Protein AF-U4PEU2-F1 (afdb_monomer_lite)

Organism: Caenorhabditis elegans (NCBI:txid6239)

Radius of gyration: 12.79 Å; chains: 1; bounding box: 26×28×32 Å

Secondary structure (DSSP, 8-state):
---HHHHHHHHHHH--EEEEEE--HHHHH--SS-----HHHHHS---EEEEEEEEEEEETTEEEEEEE-----

Sequence (73 aa):
MSDESLALVFIDERGPGLFTMNTPPSFFNYKSGIYNPTEEECKSTNEKRALTIVGYGNDKGQNYWIVKGSFGT

pLDDT: mean 86.2, std 9.87, range [41.38, 93.88]

Folds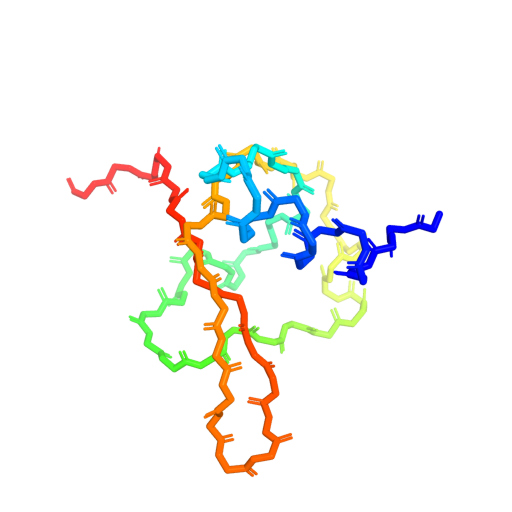eek 3Di:
DPDVVVVQVCCVPPNKDKDKAQQAPVNVVDDDDADDDDPCRRVVDPDMFIWIFGDWDDDPNDTGTDIGGPPDD

InterPro domains:
  IPR000668 Peptidase C1A, papain C-terminal [PF00112] (12-73)
  IPR038765 Papain-like cysteine peptidase superfamily [SSF54001] (2-73)

Structure (mmCIF, N/CA/C/O backbone):
data_AF-U4PEU2-F1
#
_entry.id   AF-U4PEU2-F1
#
loop_
_atom_site.group_PDB
_atom_site.id
_atom_site.type_symbol
_atom_site.label_atom_id
_atom_site.label_alt_id
_atom_site.label_comp_id
_atom_site.label_asym_id
_atom_site.label_entity_id
_atom_site.label_seq_id
_atom_site.pdbx_PDB_ins_code
_atom_site.Cartn_x
_atom_site.Cartn_y
_atom_site.Cartn_z
_atom_site.occupancy
_atom_site.B_iso_or_equiv
_atom_site.auth_seq_id
_atom_site.auth_comp_id
_atom_site.auth_asym_id
_atom_site.auth_atom_id
_atom_site.pdbx_PDB_model_num
ATOM 1 N N . MET A 1 1 ? 1.535 15.233 -4.392 1.00 45.12 1 MET A N 1
ATOM 2 C CA . MET A 1 1 ? 0.485 14.385 -4.985 1.00 45.12 1 MET A CA 1
ATOM 3 C C . MET A 1 1 ? 1.154 13.097 -5.407 1.00 45.12 1 MET A C 1
ATOM 5 O O . MET A 1 1 ? 2.058 13.148 -6.227 1.00 45.12 1 MET A O 1
ATOM 9 N N . SER A 1 2 ? 0.826 11.993 -4.747 1.00 62.31 2 SER A N 1
ATOM 10 C CA . SER A 1 2 ? 1.247 10.650 -5.145 1.00 62.31 2 SER A CA 1
ATOM 11 C C . SER A 1 2 ? 0.464 10.282 -6.403 1.00 62.31 2 SER A C 1
ATOM 13 O O . SER A 1 2 ? -0.758 10.200 -6.346 1.00 62.31 2 SER A O 1
ATOM 15 N N . ASP A 1 3 ? 1.147 10.148 -7.538 1.00 78.19 3 ASP A N 1
ATOM 16 C CA . ASP A 1 3 ? 0.511 9.791 -8.807 1.00 78.19 3 ASP A CA 1
ATOM 17 C C . ASP A 1 3 ? 0.489 8.267 -8.954 1.00 78.19 3 ASP A C 1
ATOM 19 O O . ASP A 1 3 ? 1.492 7.631 -9.286 1.00 78.19 3 ASP A O 1
ATOM 23 N N . GLU A 1 4 ? -0.660 7.672 -8.644 1.00 83.19 4 GLU A N 1
ATOM 24 C CA . GLU A 1 4 ? -0.862 6.225 -8.726 1.00 83.19 4 GLU A CA 1
ATOM 25 C C . GLU A 1 4 ? -0.753 5.697 -10.165 1.00 83.19 4 GLU A C 1
ATOM 27 O O . GLU A 1 4 ? -0.362 4.549 -10.366 1.00 83.19 4 GLU A O 1
ATOM 32 N N . SER A 1 5 ? -0.997 6.538 -11.174 1.00 82.69 5 SER A N 1
ATOM 33 C CA . SER A 1 5 ? -0.895 6.151 -12.588 1.00 82.69 5 SER A CA 1
ATOM 34 C C . SER A 1 5 ? 0.556 5.892 -12.986 1.00 82.69 5 SER A C 1
ATOM 36 O O . SER A 1 5 ? 0.855 4.919 -13.676 1.00 82.69 5 SER A O 1
ATOM 38 N N . LEU A 1 6 ? 1.477 6.733 -12.507 1.00 83.12 6 LEU A N 1
ATOM 39 C CA . LEU A 1 6 ? 2.910 6.530 -12.721 1.00 83.12 6 LEU A CA 1
ATOM 40 C C . LEU A 1 6 ? 3.424 5.306 -11.968 1.00 83.12 6 LEU A C 1
ATOM 42 O O . LEU A 1 6 ? 4.289 4.597 -12.478 1.00 83.12 6 LEU A O 1
ATOM 46 N N . ALA A 1 7 ? 2.881 5.034 -10.779 1.00 84.56 7 ALA A N 1
ATOM 47 C CA . ALA A 1 7 ? 3.212 3.821 -10.046 1.00 84.56 7 ALA A CA 1
ATOM 48 C C . ALA A 1 7 ? 2.786 2.568 -10.827 1.00 84.56 7 ALA A C 1
ATOM 50 O O . ALA A 1 7 ? 3.576 1.636 -10.920 1.00 84.56 7 ALA A O 1
ATOM 51 N N . LEU A 1 8 ? 1.599 2.555 -11.448 1.00 85.81 8 LEU A N 1
ATOM 52 C CA . LEU A 1 8 ? 1.151 1.429 -12.280 1.00 85.81 8 LEU A CA 1
ATOM 53 C C . LEU A 1 8 ? 2.124 1.151 -13.431 1.00 85.81 8 LEU A C 1
ATOM 55 O O . LEU A 1 8 ? 2.588 0.022 -13.576 1.00 85.81 8 LEU A O 1
ATOM 59 N N . VAL A 1 9 ? 2.476 2.190 -14.196 1.00 86.31 9 VAL A N 1
ATOM 60 C CA . VAL A 1 9 ? 3.430 2.083 -15.313 1.00 86.31 9 VAL A CA 1
ATOM 61 C C . VAL A 1 9 ? 4.792 1.597 -14.820 1.00 86.31 9 VAL A C 1
ATOM 63 O O . VAL A 1 9 ? 5.392 0.709 -15.415 1.00 86.31 9 VAL A O 1
ATOM 66 N N . PHE A 1 10 ? 5.268 2.131 -13.694 1.00 86.62 10 PHE A N 1
ATOM 67 C CA . PHE A 1 10 ? 6.544 1.721 -13.119 1.00 86.62 10 PHE A CA 1
ATOM 68 C C . PHE A 1 10 ? 6.553 0.239 -12.731 1.00 86.62 10 PHE A C 1
ATOM 70 O O . PHE A 1 10 ? 7.518 -0.458 -13.034 1.00 86.62 10 PHE A O 1
ATOM 77 N N . ILE A 1 11 ? 5.498 -0.247 -12.070 1.00 89.69 11 ILE A N 1
ATOM 78 C CA . ILE A 1 11 ? 5.426 -1.648 -11.642 1.00 89.69 11 ILE A CA 1
ATOM 79 C C . ILE A 1 11 ? 5.379 -2.594 -12.845 1.00 89.69 11 ILE A C 1
ATOM 81 O O . ILE A 1 11 ? 6.014 -3.647 -12.801 1.00 89.69 11 ILE A O 1
ATOM 85 N N . ASP A 1 12 ? 4.691 -2.206 -13.919 1.00 87.31 12 ASP A N 1
ATOM 86 C CA . ASP A 1 12 ? 4.599 -2.996 -15.150 1.00 87.31 12 ASP A CA 1
ATOM 87 C C . ASP A 1 12 ? 5.937 -3.047 -15.913 1.00 87.31 12 ASP A C 1
ATOM 89 O O . ASP A 1 12 ? 6.396 -4.115 -16.315 1.00 87.31 12 ASP A O 1
ATOM 93 N N . GLU A 1 13 ? 6.623 -1.907 -16.047 1.00 91.06 13 GLU A N 1
ATOM 94 C CA . GLU A 1 13 ? 7.858 -1.810 -16.836 1.00 91.06 13 GLU A CA 1
ATOM 95 C C . GLU A 1 13 ? 9.131 -2.205 -16.072 1.00 91.06 13 GLU A C 1
ATOM 97 O O . GLU A 1 13 ? 10.103 -2.677 -16.667 1.00 91.06 13 GLU A O 1
ATOM 102 N N . ARG A 1 14 ? 9.185 -1.939 -14.761 1.00 91.69 14 ARG A N 1
ATOM 103 C CA . ARG A 1 14 ? 10.406 -2.057 -13.939 1.00 91.69 14 ARG A CA 1
ATOM 104 C C . ARG A 1 14 ? 10.311 -3.125 -12.856 1.00 91.69 14 ARG A C 1
ATOM 106 O O . ARG A 1 14 ? 11.345 -3.496 -12.298 1.00 91.69 14 ARG A O 1
ATOM 113 N N . GLY A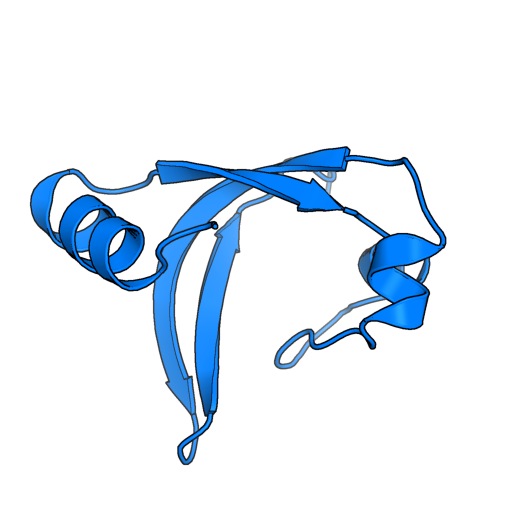 1 15 ? 9.114 -3.628 -12.568 1.00 88.81 15 GLY A N 1
ATOM 114 C CA . GLY A 1 15 ? 8.877 -4.569 -11.480 1.00 88.81 15 GLY A CA 1
ATOM 115 C C . GLY A 1 15 ? 8.690 -3.879 -10.120 1.00 88.81 15 GLY A C 1
ATOM 116 O O . GLY A 1 15 ? 8.284 -2.721 -10.065 1.00 88.81 15 GLY A O 1
ATOM 117 N N . PRO A 1 16 ? 8.946 -4.576 -8.996 1.00 90.62 16 PRO A N 1
ATOM 118 C CA . PRO A 1 16 ? 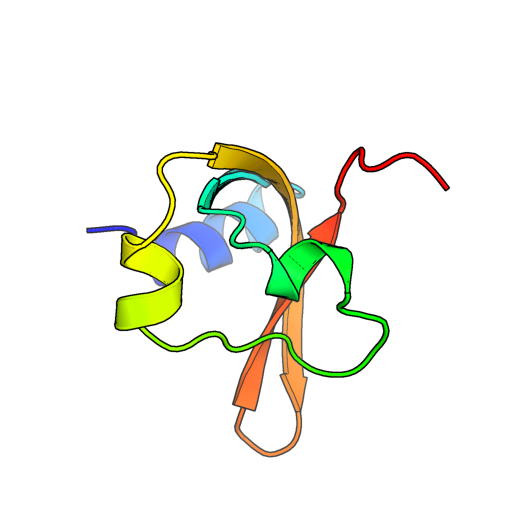8.552 -4.107 -7.667 1.00 90.62 16 PRO A CA 1
ATOM 119 C C . PRO A 1 16 ? 9.121 -2.735 -7.273 1.00 90.62 16 PRO A C 1
ATOM 121 O O . PRO A 1 16 ? 10.313 -2.472 -7.430 1.00 90.62 16 PRO A O 1
ATOM 124 N N . GLY A 1 17 ? 8.275 -1.881 -6.693 1.00 89.75 17 GLY A N 1
ATOM 125 C CA . GLY A 1 17 ? 8.606 -0.496 -6.344 1.00 89.75 17 GLY A CA 1
ATOM 126 C C . GLY A 1 17 ? 8.512 -0.222 -4.845 1.00 89.75 17 GLY A C 1
ATOM 127 O O . GLY A 1 17 ? 7.534 -0.596 -4.201 1.00 89.75 17 GLY A O 1
ATOM 128 N N . LEU A 1 18 ? 9.518 0.448 -4.277 1.00 88.44 18 LEU A N 1
ATOM 129 C CA . LEU A 1 18 ? 9.495 0.880 -2.877 1.00 88.44 18 LEU A CA 1
ATOM 130 C C . LEU A 1 18 ? 8.626 2.136 -2.720 1.00 88.44 18 LEU A C 1
ATOM 132 O O . LEU A 1 18 ? 8.792 3.109 -3.451 1.00 88.44 18 LEU A O 1
ATOM 136 N N . PHE A 1 19 ? 7.754 2.144 -1.719 1.00 88.44 19 PHE A N 1
ATOM 137 C CA . PHE A 1 19 ? 6.949 3.297 -1.334 1.00 88.44 19 PHE A CA 1
ATOM 138 C C . PHE A 1 19 ? 6.907 3.438 0.187 1.00 88.44 19 PHE A C 1
ATOM 140 O O . PHE A 1 19 ? 7.302 2.537 0.925 1.00 88.44 19 PHE A O 1
ATOM 147 N N . THR A 1 20 ? 6.429 4.581 0.671 1.00 89.00 20 THR A N 1
ATOM 148 C CA . THR A 1 20 ? 6.210 4.813 2.104 1.00 89.00 20 THR A CA 1
ATOM 149 C C . THR A 1 20 ? 4.763 5.204 2.335 1.00 89.00 20 THR A C 1
ATOM 151 O O . THR A 1 20 ? 4.208 5.972 1.550 1.00 89.00 20 THR A O 1
ATOM 154 N N . MET A 1 21 ? 4.156 4.694 3.404 1.00 88.00 21 MET A N 1
ATOM 155 C CA . MET A 1 21 ? 2.807 5.091 3.808 1.00 88.00 21 MET A CA 1
ATOM 156 C C . MET A 1 21 ? 2.694 5.228 5.320 1.00 88.00 21 MET A C 1
ATOM 158 O O . MET A 1 21 ? 3.479 4.633 6.063 1.00 88.00 21 MET A O 1
ATOM 162 N N . ASN A 1 22 ? 1.697 5.993 5.758 1.00 90.19 22 ASN A N 1
ATOM 163 C CA . ASN A 1 22 ? 1.331 6.080 7.164 1.00 90.19 22 ASN A CA 1
ATOM 164 C C . ASN A 1 22 ? 0.727 4.743 7.619 1.00 90.19 22 ASN A C 1
ATOM 166 O O . ASN A 1 22 ? -0.145 4.188 6.952 1.00 90.19 22 ASN A O 1
ATOM 170 N N . THR A 1 23 ? 1.184 4.232 8.758 1.00 88.62 23 THR A N 1
ATOM 171 C CA . THR A 1 23 ? 0.720 2.970 9.342 1.00 88.62 23 THR A CA 1
ATOM 172 C C . THR A 1 23 ? 0.004 3.246 10.660 1.00 88.62 23 THR A C 1
ATOM 174 O O . THR A 1 23 ? 0.656 3.282 11.710 1.00 88.62 23 THR A O 1
ATOM 177 N N . PRO A 1 24 ? -1.317 3.500 10.635 1.00 90.69 24 PRO A N 1
ATOM 178 C CA . PRO A 1 24 ? -2.089 3.686 11.857 1.00 90.69 24 PRO A CA 1
ATOM 179 C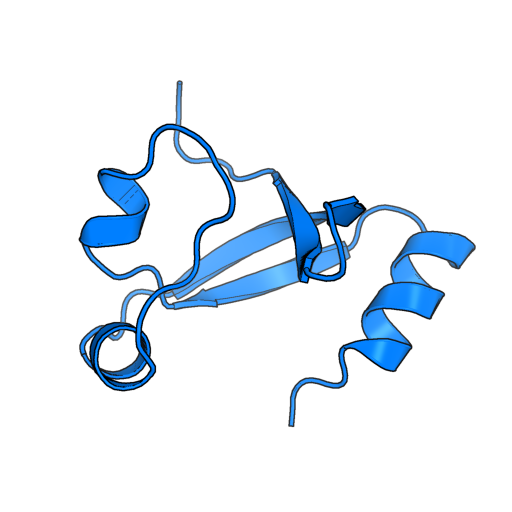 C . PRO A 1 24 ? -2.260 2.351 12.599 1.00 90.69 24 PRO A C 1
ATOM 181 O O . PRO A 1 24 ? -1.995 1.289 12.030 1.00 90.69 24 PRO A O 1
ATOM 184 N N . PRO A 1 25 ? -2.715 2.362 13.864 1.00 88.12 25 PRO A N 1
ATOM 185 C CA . PRO A 1 25 ? -2.853 1.145 14.664 1.00 88.12 25 PRO A CA 1
ATOM 186 C C . PRO A 1 25 ? -3.699 0.037 14.013 1.00 88.12 25 PRO A C 1
ATOM 188 O O . PRO A 1 25 ? -3.377 -1.140 14.182 1.00 88.12 25 PRO A O 1
ATOM 191 N N . SER A 1 26 ? -4.737 0.372 13.233 1.00 89.12 26 SER A N 1
ATOM 192 C CA . SER A 1 26 ? -5.540 -0.643 12.530 1.00 89.12 26 SER A CA 1
ATOM 193 C C . SER A 1 26 ? -4.742 -1.432 11.494 1.00 89.12 26 SER A C 1
ATOM 195 O O . SER A 1 26 ? -5.047 -2.603 11.271 1.00 89.12 26 SER A O 1
ATOM 197 N N . PHE A 1 27 ? -3.682 -0.848 10.927 1.00 89.38 27 PHE A N 1
ATOM 198 C CA . PHE A 1 27 ? -2.819 -1.523 9.964 1.00 89.38 27 PHE A CA 1
ATOM 199 C C . PHE A 1 27 ? -2.165 -2.772 10.569 1.00 89.38 27 PHE A C 1
ATOM 201 O O . PHE A 1 27 ? -2.059 -3.801 9.912 1.00 89.38 27 PHE A O 1
ATOM 208 N N . PHE A 1 28 ? -1.778 -2.721 11.846 1.00 86.00 28 PHE A N 1
ATOM 209 C CA . PHE A 1 28 ? -1.176 -3.865 12.541 1.00 86.00 28 PHE A CA 1
ATOM 210 C C . PHE A 1 28 ? -2.204 -4.939 12.927 1.00 86.00 28 PHE A C 1
ATOM 212 O O . PHE A 1 28 ? -1.864 -6.116 13.067 1.00 86.00 28 PHE A O 1
ATOM 219 N N . ASN A 1 29 ? -3.470 -4.546 13.075 1.00 87.25 29 ASN A N 1
ATOM 220 C CA . ASN A 1 29 ? -4.573 -5.458 13.377 1.00 87.25 29 ASN A CA 1
ATOM 221 C C . ASN A 1 29 ? -5.189 -6.082 12.120 1.00 87.25 29 ASN A C 1
ATOM 223 O O . ASN A 1 29 ? -5.934 -7.056 12.225 1.00 87.25 29 ASN A O 1
ATOM 227 N N . TYR A 1 30 ? -4.875 -5.548 10.942 1.00 87.88 30 TYR A N 1
ATOM 228 C CA . TYR A 1 30 ? -5.357 -6.045 9.666 1.00 87.88 30 TYR A CA 1
ATOM 229 C C . TYR A 1 30 ? -4.884 -7.484 9.399 1.00 87.88 30 TYR A C 1
ATOM 231 O O . TYR A 1 30 ? -3.713 -7.817 9.587 1.00 87.88 30 TYR A O 1
ATOM 239 N N . LYS A 1 31 ? -5.804 -8.352 8.958 1.00 86.31 31 LYS A N 1
ATOM 240 C CA . LYS A 1 31 ? -5.530 -9.779 8.691 1.00 86.31 31 LYS A CA 1
ATOM 241 C C . LYS A 1 31 ? -5.861 -10.218 7.267 1.00 86.31 31 LYS A C 1
ATOM 243 O O . LYS A 1 31 ? -5.186 -11.097 6.741 1.00 86.31 31 LYS A O 1
ATOM 248 N N . SER A 1 32 ? -6.894 -9.645 6.652 1.00 88.88 32 SER A N 1
ATOM 249 C CA . SER A 1 32 ? -7.418 -10.100 5.358 1.00 88.88 32 SER A CA 1
ATOM 250 C C . SER A 1 32 ? -8.331 -9.057 4.713 1.00 88.88 32 SER A C 1
ATOM 252 O O . SER A 1 32 ? -8.969 -8.287 5.430 1.00 88.88 32 SER A O 1
ATOM 254 N N . GLY A 1 33 ? -8.476 -9.109 3.385 1.00 90.81 33 GLY A N 1
ATOM 255 C CA . GLY A 1 33 ? -9.395 -8.263 2.614 1.00 90.81 33 GLY A CA 1
ATOM 256 C C . GLY A 1 33 ? -8.678 -7.226 1.750 1.00 90.81 33 GLY A C 1
ATOM 257 O O . GLY A 1 33 ? -7.611 -7.502 1.202 1.00 90.81 33 GLY A O 1
ATOM 258 N N . ILE A 1 34 ? -9.274 -6.039 1.631 1.00 92.69 34 ILE A N 1
ATOM 259 C CA . ILE A 1 34 ? -8.632 -4.843 1.081 1.00 92.69 34 ILE A CA 1
ATOM 260 C C . ILE A 1 34 ? -8.600 -3.813 2.207 1.00 92.69 34 ILE A C 1
ATOM 262 O O . ILE A 1 34 ? -9.644 -3.399 2.711 1.00 92.69 34 ILE A O 1
ATOM 266 N N . TYR A 1 35 ? -7.399 -3.434 2.631 1.00 91.69 35 TYR A N 1
ATOM 267 C CA . TYR A 1 35 ? -7.212 -2.446 3.686 1.00 91.69 35 TYR A CA 1
ATOM 268 C C . TYR A 1 35 ? -7.550 -1.040 3.168 1.00 91.69 35 TYR A C 1
ATOM 270 O O . TYR A 1 35 ? -6.969 -0.593 2.182 1.00 91.69 35 TYR A O 1
ATOM 278 N N . ASN A 1 36 ? -8.483 -0.350 3.830 1.00 91.19 36 ASN A N 1
ATOM 279 C CA . ASN A 1 36 ? -8.957 0.980 3.438 1.00 91.19 36 ASN A CA 1
ATOM 280 C C . ASN A 1 36 ? -9.263 1.837 4.687 1.00 91.19 36 ASN A C 1
ATOM 282 O O . ASN A 1 36 ? -10.413 1.867 5.133 1.00 91.19 36 ASN A O 1
ATOM 286 N N . PRO A 1 37 ? -8.249 2.467 5.306 1.00 89.94 37 PRO A N 1
ATOM 287 C CA . PRO A 1 37 ? -8.437 3.310 6.481 1.00 89.94 37 PRO A CA 1
ATOM 288 C C . PRO A 1 37 ? -9.073 4.646 6.088 1.00 89.94 37 PRO A C 1
ATOM 290 O O . PRO A 1 37 ? -8.933 5.109 4.954 1.00 89.94 37 PRO A O 1
ATOM 293 N N . THR A 1 38 ? -9.737 5.306 7.035 1.00 90.38 38 THR A N 1
ATOM 294 C CA . THR A 1 38 ? -10.256 6.659 6.797 1.00 90.38 38 THR A CA 1
ATOM 295 C C . THR A 1 38 ? -9.111 7.670 6.687 1.00 90.38 38 THR A C 1
ATOM 297 O O . THR A 1 38 ? -8.007 7.459 7.197 1.00 90.38 38 THR A O 1
ATOM 300 N N . GLU A 1 39 ? -9.363 8.806 6.033 1.00 88.19 39 GLU A N 1
ATOM 301 C CA . GLU A 1 39 ? -8.359 9.869 5.905 1.00 88.19 39 GLU A CA 1
ATOM 302 C C . GLU A 1 39 ? -7.930 10.418 7.276 1.00 88.19 39 GLU A C 1
ATOM 304 O O . GLU A 1 39 ? -6.751 10.701 7.494 1.00 88.19 39 GLU A O 1
ATOM 309 N N . GLU A 1 40 ? -8.871 10.520 8.216 1.00 89.75 40 GLU A N 1
ATOM 310 C CA . GLU A 1 40 ? -8.598 10.923 9.598 1.00 89.75 40 GLU A CA 1
ATOM 311 C C . GLU A 1 40 ? -7.659 9.939 10.292 1.00 89.75 40 GLU A C 1
ATOM 313 O O . GLU A 1 40 ? -6.668 10.349 10.895 1.00 89.75 40 GLU A O 1
ATOM 318 N N . GLU A 1 41 ? -7.914 8.638 10.151 1.00 88.44 41 GLU A N 1
ATOM 319 C CA . GLU A 1 41 ? -7.065 7.607 10.731 1.00 88.44 41 GLU A CA 1
ATOM 320 C C . GLU A 1 41 ? -5.653 7.646 10.129 1.00 88.44 41 GLU A C 1
ATOM 322 O O . GLU A 1 41 ? -4.659 7.627 10.858 1.00 88.44 41 GLU A O 1
ATOM 327 N N . CYS A 1 42 ? -5.554 7.809 8.809 1.00 86.44 42 CYS A N 1
ATOM 328 C CA . CYS A 1 42 ? -4.281 7.955 8.109 1.00 86.44 42 CYS A CA 1
ATOM 329 C C . CYS A 1 42 ? -3.490 9.196 8.571 1.00 86.44 42 CYS A C 1
ATOM 331 O O . CYS A 1 42 ? -2.261 9.145 8.646 1.00 86.44 42 CYS A O 1
ATOM 333 N N . LYS A 1 43 ? -4.170 10.300 8.915 1.00 88.31 43 LYS A N 1
ATOM 334 C CA . LYS A 1 43 ? -3.557 11.545 9.425 1.00 88.31 43 LYS A CA 1
ATOM 335 C C . LYS A 1 43 ? -3.268 11.529 10.927 1.00 88.31 43 LYS A C 1
ATOM 337 O O . LYS A 1 43 ? -2.443 12.313 11.386 1.00 88.31 43 LYS A O 1
ATOM 342 N N . SER A 1 44 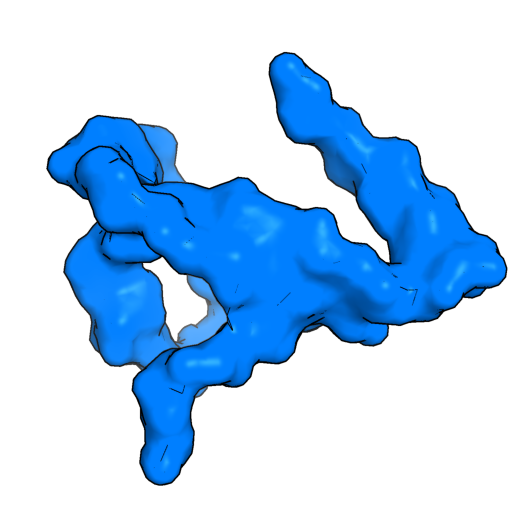? -3.934 10.664 11.689 1.00 86.56 44 SER A N 1
ATOM 343 C CA . SER A 1 44 ? -3.802 10.585 13.151 1.00 86.56 44 SER A CA 1
ATOM 344 C C . SER A 1 44 ? -2.454 10.033 13.630 1.00 86.56 44 SER A C 1
ATOM 346 O O . SER A 1 44 ? -2.123 10.152 14.809 1.00 86.56 44 SER A O 1
ATOM 348 N N . THR A 1 45 ? -1.665 9.444 12.727 1.00 84.00 45 THR A N 1
ATOM 349 C CA . THR A 1 45 ? -0.354 8.868 13.024 1.00 84.00 45 THR A CA 1
ATOM 350 C C . THR A 1 45 ? 0.760 9.557 12.239 1.00 84.00 45 THR A C 1
ATOM 352 O O . THR A 1 45 ? 0.595 9.919 11.074 1.00 84.00 45 THR A O 1
ATOM 355 N N . ASN A 1 46 ? 1.930 9.673 12.869 1.00 84.44 46 ASN A N 1
ATOM 356 C CA . ASN A 1 46 ? 3.177 10.062 12.205 1.00 84.44 46 ASN A CA 1
ATOM 357 C C . ASN A 1 46 ? 4.068 8.853 11.874 1.00 84.44 46 ASN A C 1
ATOM 359 O O . ASN A 1 46 ? 5.137 9.021 11.285 1.00 84.44 46 ASN A O 1
ATOM 363 N N . GLU A 1 47 ? 3.637 7.640 12.232 1.00 85.69 47 GLU A N 1
ATOM 364 C CA . GLU A 1 47 ? 4.363 6.412 11.924 1.00 85.69 47 GLU A CA 1
ATOM 365 C C . GLU A 1 47 ? 4.270 6.123 10.428 1.00 85.69 47 GLU A C 1
ATOM 367 O O . GLU A 1 47 ? 3.191 5.856 9.899 1.00 85.69 47 GLU A O 1
ATOM 372 N N . LYS A 1 48 ? 5.417 6.160 9.749 1.00 88.56 48 LYS A N 1
ATOM 373 C CA . LYS A 1 48 ? 5.553 5.805 8.336 1.00 88.56 48 LYS A CA 1
ATOM 374 C C . LYS A 1 48 ? 6.386 4.549 8.198 1.00 88.56 48 LYS A C 1
ATOM 376 O O . LYS A 1 48 ? 7.439 4.419 8.821 1.00 88.56 48 LYS A O 1
ATOM 381 N N . ARG A 1 49 ? 5.954 3.637 7.333 1.00 88.94 49 ARG A N 1
ATOM 382 C CA . ARG A 1 49 ? 6.706 2.422 7.009 1.00 88.94 49 ARG A CA 1
ATOM 383 C C . ARG A 1 49 ? 6.969 2.359 5.518 1.00 88.94 49 ARG A C 1
ATOM 385 O O . ARG A 1 49 ? 6.115 2.724 4.711 1.00 88.94 49 ARG A O 1
ATOM 392 N N . ALA A 1 50 ? 8.172 1.907 5.177 1.00 89.50 50 ALA A N 1
ATOM 393 C CA . ALA A 1 50 ? 8.549 1.610 3.808 1.00 89.50 50 ALA A CA 1
ATOM 394 C C . ALA A 1 50 ? 8.067 0.203 3.444 1.00 89.50 50 ALA A C 1
ATOM 396 O O . ALA A 1 50 ? 8.306 -0.754 4.181 1.00 89.50 50 ALA A O 1
ATOM 397 N N . LEU A 1 51 ? 7.380 0.096 2.316 1.00 90.62 51 LEU A N 1
ATOM 398 C CA . LEU A 1 51 ? 6.783 -1.121 1.788 1.00 90.62 51 LEU A CA 1
ATOM 399 C C . LEU A 1 51 ? 7.120 -1.252 0.314 1.00 90.62 51 LEU A C 1
ATOM 401 O O . LEU A 1 51 ? 7.520 -0.289 -0.331 1.00 90.62 51 LEU A O 1
ATOM 405 N N . THR A 1 52 ? 6.972 -2.452 -0.228 1.00 91.25 52 THR A N 1
ATOM 406 C CA . THR A 1 52 ? 7.216 -2.705 -1.648 1.00 91.25 52 THR A CA 1
ATOM 407 C C . THR A 1 52 ? 5.910 -3.065 -2.332 1.00 91.25 52 THR A C 1
ATOM 409 O O . THR A 1 52 ? 5.272 -4.045 -1.956 1.00 91.25 52 THR A O 1
ATOM 412 N N . ILE A 1 53 ? 5.508 -2.297 -3.338 1.00 92.31 53 ILE A N 1
ATOM 413 C CA . ILE A 1 53 ? 4.432 -2.683 -4.249 1.00 92.31 53 ILE A CA 1
ATOM 414 C C . ILE A 1 53 ? 4.976 -3.799 -5.132 1.00 92.31 53 ILE A C 1
ATOM 416 O O . ILE A 1 53 ? 6.022 -3.643 -5.759 1.00 92.31 53 ILE A O 1
ATOM 420 N N . VAL A 1 54 ? 4.280 -4.928 -5.158 1.00 92.06 54 VAL A N 1
ATOM 421 C CA . VAL A 1 54 ? 4.639 -6.093 -5.982 1.00 92.06 54 VAL A CA 1
ATOM 422 C C . VAL A 1 54 ? 3.612 -6.363 -7.078 1.00 92.06 54 VAL A C 1
ATOM 424 O O . VAL A 1 54 ? 3.847 -7.204 -7.936 1.00 92.06 5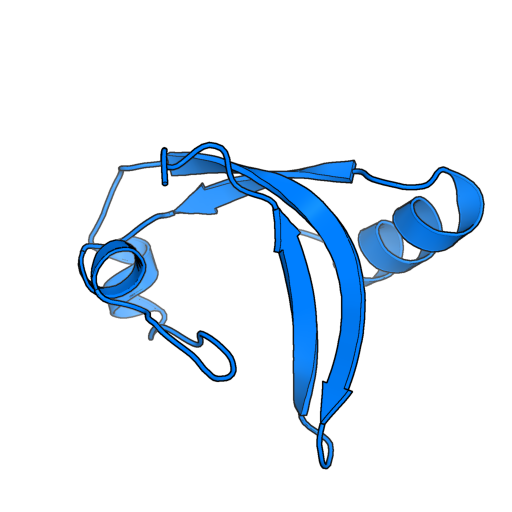4 VAL A O 1
ATOM 427 N N . GLY A 1 55 ? 2.481 -5.660 -7.051 1.00 91.38 55 GLY A N 1
ATOM 428 C CA . GLY A 1 55 ? 1.437 -5.768 -8.056 1.00 91.38 55 GLY A CA 1
ATOM 429 C C . GLY A 1 55 ? 0.210 -4.941 -7.698 1.00 91.38 55 GLY A C 1
ATOM 430 O O . GLY A 1 55 ? 0.178 -4.239 -6.686 1.00 91.38 55 GLY A O 1
ATOM 431 N N . TYR A 1 56 ? -0.811 -5.057 -8.530 1.00 93.00 56 TYR A N 1
ATOM 432 C CA . TYR A 1 56 ? -2.102 -4.397 -8.386 1.00 93.00 56 TYR A CA 1
ATOM 433 C C . TYR A 1 56 ? -3.202 -5.318 -8.918 1.00 93.00 56 TYR A C 1
ATOM 435 O O . TYR A 1 56 ? -2.925 -6.306 -9.599 1.00 93.00 56 TYR A O 1
ATOM 443 N N . GLY A 1 57 ? -4.451 -5.014 -8.589 1.00 92.31 57 GLY A N 1
ATOM 444 C CA . GLY A 1 57 ? -5.600 -5.767 -9.070 1.00 92.31 57 GLY A CA 1
ATOM 445 C C . GLY A 1 57 ? -6.900 -4.989 -8.939 1.00 92.31 57 GLY A C 1
ATOM 446 O O . GLY A 1 57 ? -6.929 -3.847 -8.477 1.00 92.31 57 GLY A O 1
ATOM 447 N N . ASN A 1 58 ? -7.984 -5.633 -9.355 1.00 93.88 58 ASN A N 1
ATOM 448 C CA . ASN A 1 58 ? -9.341 -5.132 -9.212 1.00 93.88 58 ASN A CA 1
ATOM 449 C C . ASN A 1 58 ? -10.225 -6.265 -8.688 1.00 93.88 58 ASN A C 1
ATOM 451 O O . ASN A 1 58 ? -10.285 -7.327 -9.305 1.00 93.88 58 ASN A O 1
ATOM 455 N N . ASP A 1 59 ? -10.901 -6.040 -7.563 1.00 91.50 59 ASP A N 1
ATOM 456 C CA . ASP A 1 59 ? -11.947 -6.932 -7.065 1.00 91.50 59 ASP A CA 1
ATOM 457 C C . ASP A 1 59 ? -13.282 -6.194 -7.127 1.00 91.50 59 ASP A C 1
ATOM 459 O O . ASP A 1 59 ? -13.479 -5.190 -6.447 1.00 91.50 59 ASP A O 1
ATOM 463 N N . LYS A 1 60 ? -14.200 -6.667 -7.977 1.00 90.31 60 LYS A N 1
ATOM 464 C CA . LYS A 1 60 ? -15.581 -6.152 -8.081 1.00 90.31 60 LYS A CA 1
ATOM 465 C C . LYS A 1 60 ? -15.676 -4.626 -8.255 1.00 90.31 60 LYS A C 1
ATOM 467 O O . LYS A 1 60 ? -16.577 -3.991 -7.712 1.00 90.31 60 LYS A O 1
ATOM 472 N N . GLY A 1 61 ? -14.761 -4.032 -9.022 1.00 90.25 61 GLY A N 1
ATOM 473 C CA . GLY A 1 61 ? -14.718 -2.585 -9.248 1.00 90.25 61 GLY A CA 1
ATOM 474 C C . GLY A 1 61 ? -13.901 -1.803 -8.214 1.00 90.25 61 GLY A C 1
ATOM 475 O O . GLY A 1 61 ? -13.679 -0.612 -8.414 1.00 90.25 61 GLY A O 1
ATOM 476 N N . GLN A 1 62 ? -13.392 -2.452 -7.165 1.00 90.81 62 GLN A N 1
ATOM 477 C CA . GLN A 1 62 ? -12.456 -1.862 -6.215 1.00 90.81 62 GLN A CA 1
ATOM 478 C C . GLN A 1 62 ? -11.014 -2.172 -6.631 1.00 90.81 62 GLN A C 1
ATOM 480 O O . GLN A 1 62 ? -10.557 -3.315 -6.564 1.00 90.81 62 GLN A O 1
ATOM 485 N N . ASN A 1 63 ? -10.286 -1.137 -7.055 1.00 92.75 63 ASN A N 1
ATOM 486 C CA . ASN A 1 63 ? -8.852 -1.236 -7.321 1.00 92.75 63 ASN A CA 1
ATOM 487 C C . ASN A 1 63 ? -8.082 -1.403 -6.009 1.00 92.75 63 ASN A C 1
ATOM 489 O O . ASN A 1 63 ? -8.401 -0.753 -5.011 1.00 92.75 63 ASN A O 1
ATOM 493 N N . TYR A 1 64 ? -7.056 -2.250 -6.017 1.00 92.56 64 TYR A N 1
ATOM 494 C CA . TYR A 1 64 ? -6.196 -2.458 -4.859 1.00 92.56 64 TYR A CA 1
ATOM 495 C C . TYR A 1 64 ? -4.736 -2.670 -5.255 1.00 92.56 64 TYR A C 1
ATOM 497 O O . TYR A 1 64 ? -4.412 -3.152 -6.342 1.00 92.56 64 TYR A O 1
ATOM 505 N N . TRP A 1 65 ? -3.855 -2.353 -4.311 1.00 92.62 65 TRP A N 1
ATOM 506 C CA . TRP A 1 65 ? -2.422 -2.584 -4.410 1.00 92.62 65 TRP A CA 1
ATOM 507 C C . TRP A 1 65 ? -2.033 -3.841 -3.637 1.00 92.62 65 TRP A C 1
ATOM 509 O O . TRP A 1 65 ? -2.479 -4.059 -2.510 1.00 92.62 65 TRP A O 1
ATOM 519 N N . ILE A 1 66 ? -1.169 -4.661 -4.232 1.00 92.19 66 ILE A N 1
ATOM 520 C CA . ILE A 1 66 ? -0.549 -5.800 -3.560 1.00 92.19 66 ILE A CA 1
ATOM 521 C C . ILE A 1 66 ? 0.803 -5.329 -3.049 1.00 92.19 66 ILE A C 1
ATOM 523 O O . ILE A 1 66 ? 1.707 -5.001 -3.823 1.00 92.19 66 ILE A O 1
ATOM 527 N N . VAL A 1 67 ? 0.934 -5.290 -1.728 1.00 91.81 67 VAL A N 1
ATOM 528 C CA . VAL A 1 67 ? 2.102 -4.723 -1.059 1.00 91.81 67 VAL A CA 1
ATOM 529 C C . VAL A 1 67 ? 2.749 -5.767 -0.164 1.00 91.81 67 VAL A C 1
ATOM 531 O O . VAL A 1 67 ? 2.083 -6.500 0.565 1.00 91.81 67 VAL A O 1
ATOM 534 N N . LYS A 1 68 ? 4.075 -5.838 -0.221 1.00 88.88 68 LYS A N 1
ATOM 535 C CA . LYS A 1 68 ? 4.906 -6.668 0.642 1.00 88.88 68 LYS A CA 1
ATOM 536 C C . LYS A 1 68 ? 5.574 -5.776 1.682 1.00 88.88 68 LYS A C 1
ATOM 538 O O . LYS A 1 68 ? 6.271 -4.822 1.336 1.00 88.88 68 LYS A O 1
ATOM 543 N N . GLY A 1 69 ? 5.361 -6.100 2.953 1.00 82.56 69 GLY A N 1
ATOM 544 C CA . GLY A 1 69 ? 6.005 -5.435 4.082 1.00 82.56 69 GLY A CA 1
ATOM 545 C C . GLY A 1 69 ? 6.972 -6.335 4.834 1.00 82.56 69 GLY A C 1
ATOM 546 O O . GLY A 1 69 ? 6.880 -7.559 4.768 1.00 82.56 69 GLY A O 1
ATOM 547 N N . SER A 1 70 ? 7.890 -5.718 5.574 1.00 70.38 70 SER A N 1
ATOM 548 C CA . SER A 1 70 ? 8.849 -6.381 6.465 1.00 70.38 70 SER A CA 1
ATOM 549 C C . SER A 1 70 ? 8.370 -6.360 7.921 1.00 70.38 70 SER A C 1
ATOM 551 O O . SER A 1 70 ? 9.102 -5.972 8.827 1.00 70.38 70 SER A O 1
ATOM 553 N N . PHE A 1 71 ? 7.120 -6.757 8.160 1.00 66.19 71 PHE A N 1
ATOM 554 C CA . PHE A 1 71 ? 6.514 -6.668 9.495 1.00 66.19 71 PHE A CA 1
ATOM 555 C C . PHE A 1 71 ? 6.884 -7.806 10.450 1.00 66.19 71 PHE A C 1
ATOM 557 O O . PHE A 1 71 ? 6.465 -7.763 11.600 1.00 66.19 71 PHE A O 1
ATOM 564 N N . GLY A 1 72 ? 7.707 -8.764 10.012 1.00 52.94 72 GLY A N 1
ATOM 565 C CA . GLY A 1 72 ? 7.970 -9.985 10.769 1.00 52.94 72 GLY A CA 1
ATOM 566 C C . GLY A 1 72 ? 6.714 -10.857 10.808 1.00 52.94 72 GLY A C 1
ATOM 567 O O . GLY A 1 72 ? 5.645 -10.420 11.221 1.00 52.94 72 GLY A O 1
ATOM 568 N N . THR A 1 73 ? 6.824 -12.077 10.305 1.00 41.38 73 THR A N 1
ATOM 569 C CA . THR A 1 73 ? 5.822 -13.128 10.532 1.00 41.38 73 THR A CA 1
ATOM 570 C C . THR A 1 73 ? 6.199 -13.924 11.758 1.00 41.38 73 THR A C 1
ATOM 572 O O . THR A 1 73 ? 7.408 -14.244 11.850 1.00 41.38 73 THR A O 1
#